Protein AF-A0A1E9JSZ1-F1 (afdb_monomer)

pLDDT: mean 78.35, std 14.06, range [50.25, 94.31]

Sequence (76 aa):
MKKYTNEKLSIATRKCFDDIDRELAGEKKFNLVLKLLKRGKLSKIHDYTNDRIVVINYECSLKLDVDFLEKEGYLI

Nearest PDB structures (foldseek):
  7tjk-assembly1_I  TM=2.460E-01  e=1.085E+00  Saccharomyces cerevisiae
  9bcx-assembly1_I  TM=2.593E-01  e=1.518E+00  Saccharomyces cerevisiae
  7tjh-assembly1_I  TM=2.736E-01  e=1.857E+00  Saccharomyces cerevisiae
  7mca-assembly1_I  TM=2.641E-01  e=3.176E+00  Saccharomyces cerevisiae

Mean predicted aligned error: 8.32 Å

Foldseek 3Di:
DPPDDPVLVVQLVVVLVVVVVCVVVVNDDPCSVVVQVVVWDWDWDFDQDDDPDGDGDTDIDGDDDPVSSVVSVSHD

Solvent-accessible surface area (backbone atoms only — not comparable to full-atom values): 4849 Å² total; per-residue (Å²): 130,76,96,64,55,73,65,59,51,50,55,28,51,50,54,53,48,57,55,42,54,36,33,75,72,68,78,44,91,76,60,52,65,63,56,32,54,77,71,24,65,77,53,82,54,84,54,84,63,64,103,85,49,85,54,79,58,78,60,69,61,69,75,87,47,71,70,55,34,40,76,73,66,52,45,133

Secondary structure (DSSP, 8-state):
--SS-HHHHHHHHHHHHHHHHHHHTTS----HHHHHHTTSEEEE------TT-----EEEE----HHHHHHTTS--

Structure (mmCIF, N/CA/C/O back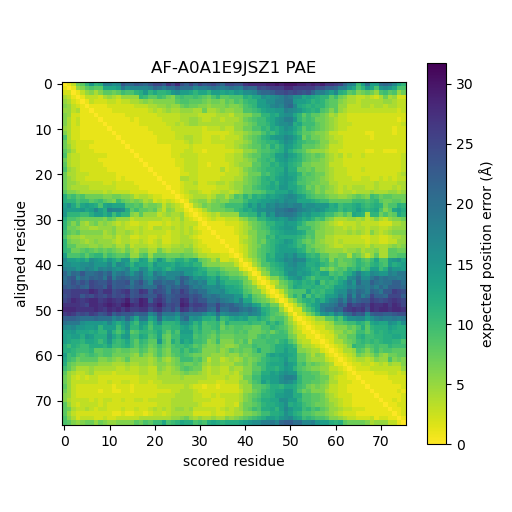bone):
data_AF-A0A1E9JSZ1-F1
#
_entry.id   AF-A0A1E9JSZ1-F1
#
loop_
_atom_site.group_PDB
_atom_site.id
_atom_site.type_symbol
_atom_site.label_atom_id
_atom_site.label_alt_id
_atom_site.label_comp_id
_atom_site.label_asym_id
_atom_site.label_entity_id
_atom_site.label_seq_id
_atom_site.pdbx_PDB_ins_code
_atom_site.Cartn_x
_atom_site.Cartn_y
_atom_site.Cartn_z
_atom_site.occupancy
_atom_site.B_iso_or_equiv
_atom_site.auth_seq_id
_atom_site.auth_comp_id
_atom_site.auth_asym_id
_atom_site.auth_atom_id
_atom_site.pdbx_PDB_model_num
ATOM 1 N N . MET A 1 1 ? -25.247 4.169 9.904 1.00 51.59 1 MET A N 1
ATOM 2 C CA . MET A 1 1 ? -24.133 5.004 10.416 1.00 51.59 1 MET A CA 1
ATOM 3 C C . MET A 1 1 ? -22.864 4.625 9.665 1.00 51.59 1 MET A C 1
ATOM 5 O O . MET A 1 1 ? -22.684 3.440 9.416 1.00 51.59 1 MET A O 1
ATOM 9 N N . LYS A 1 2 ? -22.011 5.581 9.262 1.00 66.19 2 LYS A N 1
ATOM 10 C CA . LYS A 1 2 ? -20.687 5.235 8.709 1.00 66.19 2 LYS A CA 1
ATOM 11 C C . LYS A 1 2 ? -19.842 4.625 9.836 1.00 66.19 2 LYS A C 1
ATOM 13 O O . LYS A 1 2 ? -19.765 5.219 10.906 1.00 66.19 2 LYS A O 1
ATOM 18 N N . LYS A 1 3 ? -19.253 3.447 9.595 1.00 81.56 3 LYS A N 1
ATOM 19 C CA . LYS A 1 3 ? -18.457 2.671 10.570 1.00 81.56 3 LYS A CA 1
ATOM 20 C C . LYS A 1 3 ? -17.268 3.468 11.137 1.00 81.56 3 LYS A C 1
ATOM 22 O O . LYS A 1 3 ? -16.910 3.287 12.294 1.00 81.56 3 LYS A O 1
ATOM 27 N N . TYR A 1 4 ? -16.727 4.412 10.361 1.00 87.12 4 TYR A N 1
ATOM 28 C CA . TYR A 1 4 ? -15.631 5.298 10.761 1.00 87.12 4 TYR A CA 1
ATOM 29 C C . TYR A 1 4 ? -15.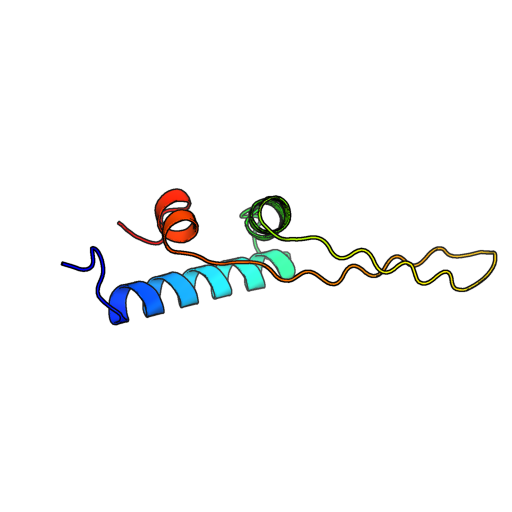954 6.769 10.502 1.00 87.12 4 TYR A C 1
ATOM 31 O O . TYR A 1 4 ? -16.684 7.109 9.567 1.00 87.12 4 TYR A O 1
ATOM 39 N N . THR A 1 5 ? -15.369 7.645 11.321 1.00 91.00 5 THR A N 1
ATOM 40 C CA . THR A 1 5 ? -15.374 9.092 11.090 1.00 91.00 5 THR A CA 1
ATOM 41 C C . THR A 1 5 ? -14.371 9.456 9.996 1.00 91.00 5 THR A C 1
ATOM 43 O O . THR A 1 5 ? -13.382 8.754 9.783 1.00 91.00 5 THR A O 1
ATOM 46 N N . ASN A 1 6 ? -14.598 10.585 9.318 1.00 88.44 6 ASN A N 1
ATOM 47 C CA . ASN A 1 6 ? -13.668 11.088 8.300 1.00 88.44 6 ASN A CA 1
ATOM 48 C C . ASN A 1 6 ? -12.258 11.326 8.872 1.00 88.44 6 ASN A C 1
ATOM 50 O O . ASN A 1 6 ? -11.267 11.098 8.187 1.00 88.44 6 ASN A O 1
ATOM 54 N N . GLU A 1 7 ? -12.163 11.738 10.136 1.00 92.38 7 GLU A N 1
ATOM 55 C CA . GLU A 1 7 ? -10.890 11.942 10.830 1.00 92.38 7 GLU A CA 1
ATOM 56 C C . GLU A 1 7 ? -10.121 10.628 11.028 1.00 92.38 7 GLU A C 1
ATOM 58 O O . GLU A 1 7 ? -8.946 10.550 10.673 1.00 92.38 7 GLU A O 1
ATOM 63 N N . LYS A 1 8 ? -10.795 9.562 11.490 1.00 92.44 8 LYS A N 1
ATOM 64 C CA . LYS A 1 8 ? -10.183 8.228 11.614 1.00 92.44 8 LYS A CA 1
ATOM 65 C C . LYS A 1 8 ? -9.668 7.717 10.269 1.00 92.44 8 LYS A C 1
ATOM 67 O O . LYS A 1 8 ? -8.559 7.196 10.199 1.00 92.44 8 LYS A O 1
ATOM 72 N N . LEU A 1 9 ? -10.451 7.904 9.205 1.00 91.81 9 LEU A N 1
ATOM 73 C CA . LEU A 1 9 ? -10.048 7.531 7.848 1.00 91.81 9 LEU A CA 1
ATOM 74 C C . LEU A 1 9 ? -8.815 8.315 7.388 1.00 91.81 9 LEU A C 1
ATOM 76 O O . LEU A 1 9 ? -7.894 7.721 6.833 1.00 91.81 9 LEU A O 1
ATOM 80 N N . SER A 1 10 ? -8.773 9.623 7.649 1.00 91.88 10 SER A N 1
ATOM 81 C CA . SER A 1 10 ? -7.639 10.483 7.294 1.00 91.88 10 SER A CA 1
ATOM 82 C C . SER A 1 10 ? -6.347 10.043 7.991 1.00 91.88 10 SER A C 1
ATOM 84 O O . SER A 1 10 ? -5.325 9.841 7.334 1.00 91.88 10 SER A O 1
ATOM 86 N N . ILE A 1 11 ? -6.406 9.795 9.305 1.00 94.31 11 ILE A N 1
ATOM 87 C CA . ILE A 1 11 ? -5.256 9.336 10.099 1.00 94.31 11 ILE A CA 1
ATOM 88 C C . ILE A 1 11 ? -4.756 7.972 9.604 1.00 94.31 11 ILE A C 1
ATOM 90 O O . ILE A 1 11 ? -3.558 7.802 9.373 1.00 94.31 11 ILE A O 1
ATOM 94 N N . ALA A 1 12 ? -5.665 7.015 9.401 1.00 93.62 12 ALA A N 1
ATOM 95 C CA . ALA A 1 12 ? -5.325 5.679 8.916 1.00 93.62 12 ALA A CA 1
ATOM 96 C C . ALA A 1 12 ? -4.685 5.717 7.521 1.00 93.62 12 ALA A C 1
ATOM 98 O O . ALA A 1 12 ? -3.672 5.062 7.281 1.00 93.62 12 ALA A O 1
ATOM 99 N N . THR A 1 13 ? -5.247 6.530 6.622 1.00 91.94 13 THR A N 1
ATOM 100 C CA . THR A 1 13 ? -4.740 6.697 5.256 1.00 91.94 13 THR A CA 1
ATOM 101 C C . THR A 1 13 ? -3.337 7.291 5.266 1.00 91.94 13 THR A C 1
ATOM 103 O O . THR A 1 13 ? -2.452 6.769 4.595 1.00 91.94 13 THR A O 1
ATOM 106 N N . ARG A 1 14 ? -3.106 8.341 6.065 1.00 94.00 14 ARG A N 1
ATOM 107 C CA . ARG A 1 14 ? -1.794 8.990 6.159 1.00 94.00 14 ARG A CA 1
ATOM 108 C C . ARG A 1 14 ? -0.726 8.043 6.691 1.00 94.00 14 ARG A C 1
ATOM 110 O O . ARG A 1 14 ? 0.317 7.905 6.070 1.00 94.00 14 ARG A O 1
ATOM 117 N N . LYS A 1 15 ? -1.030 7.317 7.769 1.00 94.12 15 LYS A N 1
ATOM 118 C CA . LYS A 1 15 ? -0.113 6.314 8.321 1.00 94.12 15 LYS A CA 1
ATOM 119 C C . LYS A 1 15 ? 0.219 5.220 7.298 1.00 94.12 15 LYS A C 1
ATOM 121 O O . LYS A 1 15 ? 1.363 4.795 7.208 1.00 94.12 15 LYS A O 1
ATOM 126 N N . CYS A 1 16 ? -0.773 4.776 6.524 1.00 92.94 16 CYS A N 1
ATOM 127 C CA . CYS A 1 16 ? -0.547 3.790 5.472 1.00 92.94 16 CYS A CA 1
ATOM 128 C C . CYS A 1 16 ? 0.350 4.333 4.348 1.00 92.94 16 CYS A C 1
ATOM 130 O O . CYS A 1 16 ? 1.178 3.582 3.840 1.00 92.94 16 CYS A O 1
ATOM 132 N N . PHE A 1 17 ? 0.213 5.609 3.972 1.00 91.00 17 PHE A N 1
ATOM 133 C CA . PHE A 1 17 ? 1.119 6.253 3.016 1.00 91.00 17 PHE A CA 1
ATOM 134 C C . PHE A 1 17 ? 2.548 6.335 3.545 1.00 91.00 17 PHE A C 1
ATOM 136 O O . PHE A 1 17 ? 3.464 5.909 2.850 1.00 91.00 17 PHE A O 1
ATOM 143 N N . ASP A 1 18 ? 2.728 6.778 4.790 1.00 92.62 18 ASP A N 1
ATOM 144 C CA . ASP A 1 18 ? 4.057 6.877 5.400 1.00 92.62 18 ASP A CA 1
ATOM 145 C C . ASP A 1 18 ? 4.767 5.506 5.419 1.00 92.62 18 ASP A C 1
ATOM 147 O O . ASP A 1 18 ? 5.962 5.408 5.141 1.00 92.62 18 ASP A O 1
ATOM 151 N N . ASP A 1 19 ? 4.041 4.417 5.697 1.00 92.31 19 ASP A N 1
ATOM 152 C CA . ASP A 1 19 ? 4.607 3.062 5.662 1.00 92.31 19 ASP A CA 1
ATOM 153 C C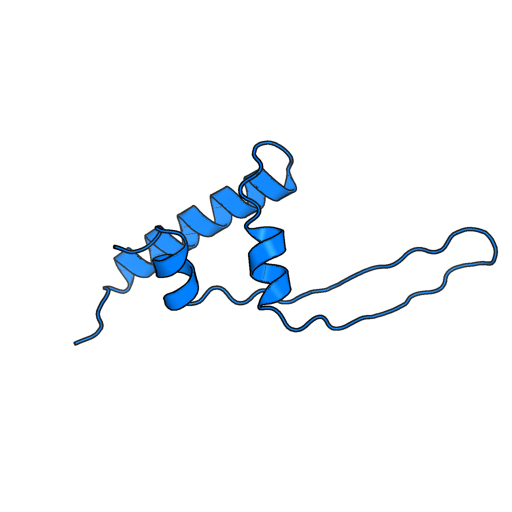 . ASP A 1 19 ? 4.946 2.589 4.231 1.00 92.31 19 ASP A C 1
ATOM 155 O O . ASP A 1 19 ? 5.937 1.878 4.044 1.00 92.31 19 ASP A O 1
ATOM 159 N N . ILE A 1 20 ? 4.170 2.997 3.216 1.00 89.62 20 ILE A N 1
ATOM 160 C CA . ILE A 1 20 ? 4.467 2.727 1.797 1.00 89.62 20 ILE A CA 1
ATOM 161 C C . ILE A 1 20 ? 5.735 3.464 1.361 1.00 89.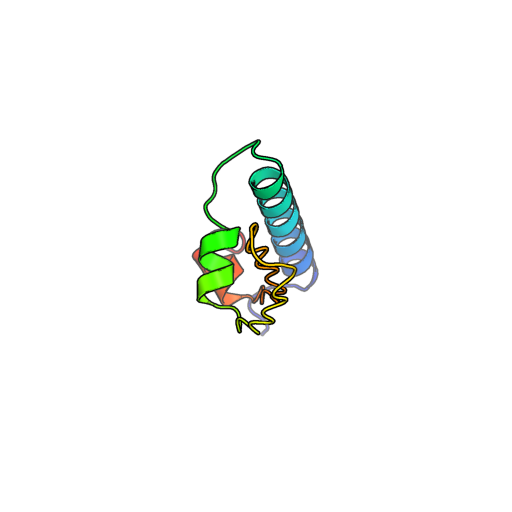62 20 ILE A C 1
ATOM 163 O O . ILE A 1 20 ? 6.605 2.851 0.744 1.00 89.62 20 ILE A O 1
ATOM 167 N N . ASP A 1 21 ? 5.867 4.743 1.708 1.00 88.94 21 ASP A N 1
ATOM 168 C CA . ASP A 1 21 ? 7.033 5.553 1.344 1.00 88.94 21 ASP A CA 1
ATOM 169 C C . ASP A 1 21 ? 8.314 4.977 1.959 1.00 88.94 21 ASP A C 1
ATOM 171 O O . ASP A 1 21 ? 9.330 4.828 1.278 1.00 88.94 21 ASP A O 1
ATOM 175 N N . ARG A 1 22 ? 8.245 4.536 3.220 1.00 89.25 22 ARG A N 1
ATOM 176 C CA . ARG A 1 22 ? 9.358 3.850 3.896 1.00 89.25 22 ARG A CA 1
ATOM 177 C C . ARG A 1 22 ? 9.709 2.506 3.261 1.00 89.25 22 ARG A C 1
ATOM 179 O O . ARG A 1 22 ? 10.880 2.124 3.247 1.00 89.25 22 ARG A O 1
ATOM 186 N N . GLU A 1 23 ? 8.724 1.776 2.741 1.00 89.19 23 GLU A N 1
ATOM 187 C CA . GLU A 1 23 ? 8.969 0.540 1.991 1.00 89.19 23 GLU A CA 1
ATOM 188 C C . GLU A 1 23 ? 9.664 0.810 0.657 1.00 89.19 23 GLU A C 1
ATOM 190 O O . GLU A 1 23 ? 10.642 0.132 0.334 1.00 89.19 23 GLU A O 1
ATOM 195 N N . LEU A 1 24 ? 9.203 1.817 -0.087 1.00 85.31 24 LEU A N 1
ATOM 196 C CA . LEU A 1 24 ? 9.794 2.225 -1.364 1.00 85.31 24 LEU A CA 1
ATOM 197 C C . LEU A 1 24 ? 11.214 2.782 -1.196 1.00 85.31 24 LEU A C 1
ATOM 199 O O . LEU A 1 24 ? 12.067 2.531 -2.045 1.00 85.31 24 LEU A O 1
ATOM 203 N N . ALA A 1 25 ? 11.491 3.461 -0.082 1.00 87.69 25 ALA A N 1
ATOM 204 C CA . ALA A 1 25 ? 12.830 3.913 0.293 1.00 87.69 25 ALA A CA 1
ATOM 205 C C . ALA A 1 25 ? 13.761 2.771 0.757 1.00 87.69 25 ALA A C 1
ATOM 207 O O . ALA A 1 25 ? 14.950 2.990 0.980 1.00 87.69 25 ALA A O 1
ATOM 208 N N . GLY A 1 26 ? 13.245 1.545 0.912 1.00 86.31 26 GLY A N 1
ATOM 209 C CA . GLY A 1 26 ? 14.016 0.384 1.362 1.00 86.31 26 GLY A CA 1
ATOM 210 C C . GLY A 1 26 ? 14.289 0.351 2.869 1.00 86.31 26 GLY A C 1
ATOM 211 O O . GLY A 1 26 ? 15.036 -0.511 3.332 1.00 86.31 26 GLY A O 1
ATOM 212 N N . GLU A 1 27 ? 13.672 1.240 3.648 1.00 84.19 27 GLU A N 1
ATOM 213 C CA . GLU A 1 27 ? 13.893 1.344 5.093 1.00 84.19 27 GLU A CA 1
ATOM 214 C C . GLU A 1 27 ? 13.240 0.196 5.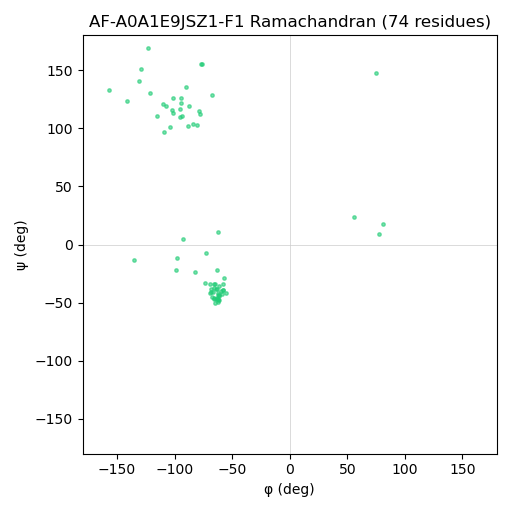868 1.00 84.19 27 GLU A C 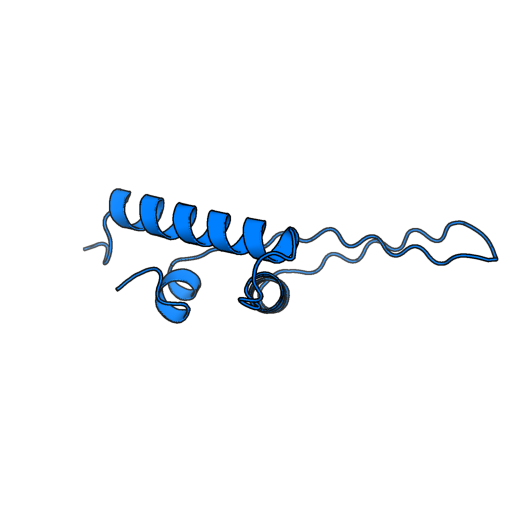1
ATOM 216 O O . GLU A 1 27 ? 13.740 -0.224 6.915 1.00 84.19 27 GLU A O 1
ATOM 221 N N . LYS A 1 28 ? 12.095 -0.310 5.387 1.00 76.94 28 LYS A N 1
ATOM 222 C CA . LYS A 1 28 ? 11.348 -1.374 6.068 1.00 76.94 28 LYS A CA 1
ATOM 223 C C . LYS A 1 28 ? 10.450 -2.150 5.106 1.00 76.94 28 LYS A C 1
ATOM 225 O O . LYS A 1 28 ? 9.700 -1.570 4.338 1.00 76.94 28 LYS A O 1
ATOM 230 N N . LYS A 1 29 ? 10.486 -3.485 5.168 1.00 75.44 29 LYS A N 1
ATOM 231 C CA . LYS A 1 29 ? 9.648 -4.347 4.316 1.00 75.44 29 LYS A CA 1
ATOM 232 C C . LYS A 1 29 ? 8.295 -4.620 4.976 1.00 75.44 29 LYS A C 1
ATOM 234 O O . LYS A 1 29 ? 8.214 -5.483 5.848 1.00 75.44 29 LYS A O 1
ATOM 239 N N . PHE A 1 30 ? 7.240 -3.934 4.544 1.00 77.50 30 PHE A N 1
ATOM 240 C CA . PHE A 1 30 ? 5.858 -4.231 4.947 1.00 77.50 30 PHE A CA 1
ATOM 241 C C . PHE A 1 30 ? 5.102 -5.081 3.898 1.00 77.50 30 PHE A C 1
ATOM 243 O O . PHE A 1 30 ? 4.045 -5.653 4.184 1.00 77.50 30 PHE A O 1
ATOM 250 N N . ASN A 1 31 ? 5.678 -5.227 2.698 1.00 84.00 31 ASN A N 1
ATOM 251 C CA . ASN A 1 31 ? 5.074 -5.800 1.492 1.00 84.00 31 ASN A CA 1
ATOM 252 C C . ASN A 1 31 ? 3.758 -5.109 1.079 1.00 84.00 31 ASN A C 1
ATOM 254 O O . ASN A 1 31 ? 2.919 -5.729 0.415 1.00 84.00 31 ASN A O 1
ATOM 258 N N . LEU A 1 32 ? 3.547 -3.852 1.479 1.00 84.12 32 LEU A N 1
ATOM 259 C CA . LEU A 1 32 ? 2.327 -3.092 1.201 1.00 84.12 32 LEU A CA 1
ATOM 260 C C . LEU A 1 32 ? 2.215 -2.759 -0.283 1.00 84.12 32 LEU A C 1
ATOM 262 O O . LEU A 1 32 ? 1.145 -2.944 -0.862 1.00 84.12 32 LEU A O 1
ATOM 266 N N . VAL A 1 33 ? 3.320 -2.370 -0.925 1.00 81.75 33 VAL A N 1
ATOM 267 C CA . VAL A 1 33 ? 3.345 -2.038 -2.358 1.00 81.75 33 VAL A CA 1
ATOM 268 C C . VAL A 1 33 ? 2.942 -3.258 -3.179 1.00 81.75 33 VAL A C 1
ATOM 270 O O . VAL A 1 33 ? 2.086 -3.184 -4.057 1.00 81.75 33 VAL A O 1
ATOM 273 N N . LEU A 1 34 ? 3.487 -4.424 -2.832 1.00 81.56 34 LEU A N 1
ATOM 274 C CA . LEU A 1 34 ? 3.218 -5.686 -3.518 1.00 81.56 34 LEU A CA 1
ATOM 275 C C . LEU A 1 34 ? 1.768 -6.160 -3.305 1.00 81.56 34 LEU A C 1
ATOM 277 O O . LEU A 1 34 ? 1.129 -6.663 -4.233 1.00 81.56 34 LEU A O 1
ATOM 281 N N . LYS A 1 35 ? 1.217 -5.971 -2.099 1.00 84.62 35 LYS A N 1
ATOM 282 C CA . LYS A 1 35 ? -0.198 -6.246 -1.793 1.00 84.62 35 LYS A CA 1
ATOM 283 C C . LYS A 1 35 ? -1.142 -5.301 -2.541 1.00 84.62 35 LYS A C 1
ATOM 285 O O . LYS A 1 35 ? -2.168 -5.756 -3.044 1.00 84.62 35 LYS A O 1
ATOM 290 N N . LEU A 1 36 ? -0.796 -4.020 -2.642 1.00 82.38 36 LEU A N 1
ATOM 291 C CA . LEU A 1 36 ? -1.565 -3.024 -3.386 1.00 82.38 36 LEU A CA 1
ATOM 292 C C . LEU A 1 36 ? -1.502 -3.280 -4.894 1.00 82.38 36 LEU A C 1
ATOM 294 O O . LEU A 1 36 ? -2.534 -3.221 -5.555 1.00 82.38 36 LEU A O 1
ATOM 298 N N . LEU A 1 37 ? -0.339 -3.658 -5.431 1.00 79.25 37 LEU A N 1
ATOM 299 C CA . LEU A 1 37 ? -0.170 -4.040 -6.837 1.00 79.25 37 LEU A CA 1
ATOM 300 C C . LEU A 1 37 ? -1.074 -5.212 -7.232 1.00 79.25 37 LEU A C 1
ATOM 302 O O . LEU A 1 37 ? -1.672 -5.184 -8.302 1.00 79.25 37 LEU A O 1
ATOM 306 N N . LYS A 1 38 ? -1.245 -6.210 -6.353 1.00 78.19 38 LYS A N 1
ATOM 307 C CA . LYS A 1 38 ? -2.188 -7.326 -6.577 1.00 78.19 38 LYS A CA 1
ATOM 308 C C . LYS A 1 38 ? -3.654 -6.881 -6.656 1.00 78.19 38 LYS A C 1
ATOM 310 O O . LYS A 1 38 ? -4.477 -7.623 -7.184 1.00 78.19 38 LYS A O 1
ATOM 315 N N . ARG A 1 39 ? -3.987 -5.712 -6.101 1.00 74.94 39 ARG A N 1
ATOM 316 C CA . ARG A 1 39 ? -5.337 -5.123 -6.110 1.00 74.94 39 ARG A CA 1
ATOM 317 C C . ARG A 1 39 ? -5.518 -4.063 -7.199 1.00 74.94 39 ARG A C 1
ATOM 319 O O . ARG A 1 39 ? -6.652 -3.755 -7.556 1.00 74.94 39 ARG A O 1
ATOM 326 N N . GLY A 1 40 ? -4.426 -3.474 -7.680 1.00 65.81 40 GLY A N 1
ATOM 327 C CA . GLY A 1 40 ? -4.426 -2.427 -8.696 1.00 65.81 40 GLY A CA 1
ATOM 328 C C . GLY A 1 40 ? -4.655 -2.974 -10.104 1.00 65.81 40 GLY A C 1
ATOM 329 O O . GLY A 1 40 ? -4.348 -4.126 -10.410 1.00 65.81 40 GLY A O 1
ATOM 330 N N . LYS A 1 41 ? -5.175 -2.123 -10.994 1.00 61.94 41 LYS A N 1
ATOM 331 C CA . LYS A 1 41 ? -5.124 -2.395 -12.435 1.00 61.94 41 LYS A CA 1
ATOM 332 C C . LY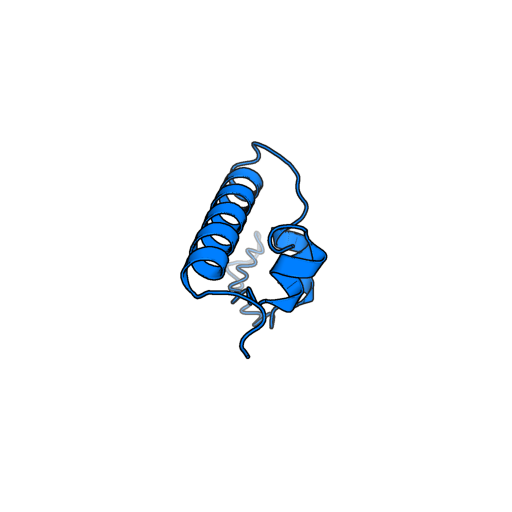S A 1 41 ? -3.725 -2.039 -12.929 1.00 61.94 41 LYS A C 1
ATOM 334 O O . LYS A 1 41 ? -3.340 -0.875 -12.911 1.00 61.94 41 LYS A O 1
ATOM 339 N N . LEU A 1 42 ? -2.981 -3.045 -13.378 1.00 61.19 42 LEU A N 1
ATOM 340 C CA . LEU A 1 42 ? -1.715 -2.852 -14.078 1.00 61.19 42 LEU A CA 1
ATOM 341 C C . LEU A 1 42 ? -2.000 -2.505 -15.542 1.00 61.19 42 LEU A C 1
ATOM 343 O O . LEU A 1 42 ? -2.325 -3.376 -16.348 1.00 61.19 42 LEU A O 1
ATOM 347 N N . SER A 1 43 ? -1.875 -1.230 -15.887 1.00 56.66 43 SER A N 1
ATOM 348 C CA . SER A 1 43 ? -1.685 -0.790 -17.267 1.00 56.66 43 SER A CA 1
ATOM 349 C C . SER A 1 43 ? -0.224 -1.036 -17.639 1.00 56.66 43 SER A C 1
ATOM 351 O O . SER A 1 43 ? 0.679 -0.429 -17.072 1.00 56.66 43 SER A O 1
ATOM 353 N N . LYS A 1 44 ? 0.030 -1.979 -18.552 1.00 52.94 44 LYS A N 1
ATOM 354 C CA . LYS A 1 44 ? 1.384 -2.226 -19.062 1.00 52.94 44 LYS A CA 1
ATOM 355 C C . LYS A 1 44 ? 1.649 -1.305 -20.246 1.00 52.94 44 LYS A C 1
ATOM 357 O O . LYS A 1 44 ? 0.969 -1.430 -21.261 1.00 52.94 44 LYS A O 1
ATOM 362 N N . ILE A 1 45 ? 2.655 -0.448 -20.135 1.00 54.38 45 ILE A N 1
ATOM 363 C CA . ILE A 1 45 ? 3.232 0.274 -21.269 1.00 54.38 45 ILE A CA 1
ATOM 364 C C . ILE A 1 45 ? 4.620 -0.334 -21.475 1.00 54.38 45 ILE A C 1
ATOM 366 O O . ILE A 1 45 ? 5.414 -0.388 -20.543 1.00 54.38 45 ILE A O 1
ATOM 370 N N . HIS A 1 46 ? 4.887 -0.888 -22.657 1.00 50.25 46 HIS A N 1
ATOM 371 C CA . HIS A 1 46 ? 6.219 -1.390 -22.993 1.00 50.25 46 HIS A CA 1
ATOM 372 C C . HIS A 1 46 ? 6.882 -0.355 -23.891 1.00 50.25 46 HIS A C 1
ATOM 374 O O . HIS A 1 46 ? 6.405 -0.137 -25.002 1.00 50.25 46 HIS A O 1
ATOM 380 N N . ASP A 1 47 ? 7.963 0.257 -23.414 1.00 50.34 47 ASP A N 1
ATOM 381 C CA . ASP A 1 47 ? 8.822 1.109 -24.232 1.00 50.34 47 ASP A CA 1
ATOM 382 C C . ASP A 1 47 ? 10.098 0.332 -24.554 1.00 50.34 47 ASP A C 1
ATOM 384 O O . ASP A 1 47 ? 10.986 0.167 -23.720 1.00 50.34 47 ASP A O 1
ATOM 388 N N . TYR A 1 48 ? 10.172 -0.215 -25.764 1.00 52.06 48 TYR A N 1
ATOM 389 C CA . TYR A 1 48 ? 11.371 -0.906 -26.225 1.00 52.06 48 TYR A CA 1
ATOM 390 C C . TYR A 1 48 ? 12.351 0.128 -26.766 1.00 52.06 48 TYR A C 1
ATOM 392 O O . TYR A 1 48 ? 12.176 0.634 -27.873 1.00 52.06 48 TYR A O 1
ATOM 400 N N . THR A 1 49 ? 13.395 0.444 -26.000 1.00 52.72 49 THR A N 1
ATOM 401 C CA . THR A 1 49 ? 14.475 1.316 -26.474 1.00 52.72 49 THR A CA 1
ATOM 402 C C . THR A 1 49 ? 15.761 0.519 -26.697 1.00 52.72 49 THR A C 1
ATOM 404 O O . THR A 1 49 ? 16.571 0.347 -25.794 1.00 52.72 49 THR A O 1
ATOM 407 N N . ASN A 1 50 ? 15.973 0.140 -27.962 1.00 53.41 50 ASN A N 1
ATOM 408 C CA . ASN A 1 50 ? 17.246 -0.276 -28.568 1.00 53.41 50 ASN A CA 1
ATOM 409 C C . ASN A 1 50 ? 17.805 -1.678 -28.228 1.00 53.41 50 ASN A C 1
ATOM 411 O O . ASN A 1 50 ? 17.687 -2.191 -27.118 1.00 53.41 50 ASN A O 1
ATOM 415 N N . ASP A 1 51 ? 18.501 -2.264 -29.211 1.00 59.38 51 ASP A N 1
ATOM 416 C CA . ASP A 1 51 ? 18.866 -3.690 -29.364 1.00 59.38 51 ASP A CA 1
ATOM 417 C C . ASP A 1 51 ? 19.775 -4.322 -28.280 1.00 59.38 51 ASP A C 1
ATOM 419 O O . ASP A 1 51 ? 20.287 -5.428 -28.458 1.00 59.38 51 ASP A O 1
ATOM 423 N N . ARG A 1 52 ? 20.027 -3.645 -27.151 1.00 63.81 52 ARG A N 1
ATOM 424 C CA . ARG A 1 52 ? 20.925 -4.131 -26.082 1.00 63.81 52 ARG A CA 1
ATOM 425 C C . ARG A 1 52 ? 20.397 -3.966 -24.654 1.00 63.81 52 ARG A C 1
ATOM 427 O O . ARG A 1 52 ? 20.971 -4.577 -23.756 1.00 63.81 52 ARG A O 1
ATOM 434 N N . ILE A 1 53 ? 19.334 -3.187 -24.416 1.00 62.28 53 ILE A N 1
ATOM 435 C CA . ILE A 1 53 ? 18.757 -2.983 -23.074 1.00 62.28 53 ILE A CA 1
ATOM 436 C C . ILE A 1 53 ? 17.232 -2.941 -23.183 1.00 62.28 53 ILE A C 1
ATOM 438 O O . ILE A 1 53 ? 16.673 -2.108 -23.884 1.00 62.28 53 ILE A O 1
ATOM 442 N N . VAL A 1 54 ? 16.548 -3.816 -22.445 1.00 62.06 54 VAL A N 1
ATOM 443 C CA . VAL A 1 54 ? 15.090 -3.750 -22.297 1.00 62.06 54 VAL A CA 1
ATOM 444 C C . VAL A 1 54 ? 14.781 -2.979 -21.021 1.00 62.06 54 VAL A C 1
ATOM 446 O O . VAL A 1 54 ? 15.022 -3.474 -19.920 1.00 62.06 54 VAL A O 1
ATOM 449 N N . VAL A 1 55 ? 14.251 -1.768 -21.166 1.00 62.50 55 VAL A N 1
ATOM 450 C CA . VAL A 1 55 ? 13.698 -0.993 -20.052 1.00 62.50 55 VAL A CA 1
ATOM 451 C C . VAL A 1 55 ? 12.198 -1.261 -20.004 1.00 62.50 55 VAL A C 1
ATOM 453 O O . VAL A 1 55 ? 11.511 -1.122 -21.009 1.00 62.50 55 VAL A O 1
ATOM 456 N N . ILE A 1 56 ? 11.677 -1.674 -18.848 1.00 59.28 56 ILE A N 1
ATOM 457 C CA . ILE A 1 56 ? 10.234 -1.844 -18.658 1.00 59.28 56 ILE A CA 1
ATOM 458 C C . ILE A 1 56 ? 9.776 -0.846 -17.605 1.00 59.28 56 ILE A C 1
ATOM 460 O O . ILE A 1 56 ? 10.088 -0.996 -16.425 1.00 59.28 56 ILE A O 1
ATOM 464 N N . ASN A 1 57 ? 9.018 0.154 -18.044 1.00 59.62 57 ASN A N 1
ATOM 465 C CA . ASN A 1 57 ? 8.392 1.126 -17.161 1.00 59.62 57 ASN A CA 1
ATOM 466 C C . ASN A 1 57 ? 6.968 0.660 -16.843 1.00 59.62 57 ASN A C 1
ATOM 468 O O . ASN A 1 57 ? 6.151 0.468 -17.741 1.00 59.62 57 ASN A O 1
ATOM 472 N N . TYR A 1 58 ? 6.661 0.476 -15.561 1.00 62.94 58 TYR A N 1
ATOM 473 C CA . TYR A 1 58 ? 5.303 0.192 -15.108 1.00 62.94 58 TYR A CA 1
ATOM 474 C C . TYR A 1 58 ? 4.749 1.419 -14.399 1.00 62.94 58 TYR A C 1
ATOM 476 O O . TYR A 1 58 ? 5.269 1.822 -13.362 1.00 62.94 58 TYR A O 1
ATOM 484 N N . GLU A 1 59 ? 3.662 1.971 -14.926 1.00 65.12 59 GLU A N 1
ATOM 485 C CA . GLU A 1 59 ? 2.845 2.944 -14.210 1.00 65.12 59 GLU A CA 1
ATOM 486 C C . GLU A 1 59 ? 1.600 2.229 -13.678 1.00 65.12 59 GLU A C 1
ATOM 488 O O . GLU A 1 59 ? 0.885 1.547 -14.421 1.00 65.12 59 GLU A O 1
ATOM 493 N N . CYS A 1 60 ? 1.353 2.334 -12.373 1.00 67.75 60 CYS A N 1
ATOM 494 C CA . CYS A 1 60 ? 0.193 1.711 -11.749 1.00 67.75 60 CYS A CA 1
ATOM 495 C C . CYS A 1 60 ? -0.550 2.706 -10.862 1.00 67.75 60 CYS A C 1
ATOM 497 O O . CYS A 1 60 ? 0.053 3.487 -10.128 1.00 67.75 60 CYS A O 1
ATOM 499 N N . SER A 1 61 ? -1.879 2.640 -10.900 1.00 71.50 61 SER A N 1
ATOM 500 C CA . SER A 1 61 ? -2.725 3.303 -9.913 1.00 71.50 61 SER A CA 1
ATOM 501 C C . SER A 1 61 ? -3.090 2.297 -8.828 1.00 71.50 61 SER A C 1
ATOM 503 O O . SER A 1 61 ? -3.756 1.288 -9.085 1.00 71.50 61 SER A O 1
ATOM 505 N N . LEU A 1 62 ? -2.649 2.569 -7.604 1.00 76.06 62 LEU A N 1
ATOM 506 C CA . LEU A 1 62 ? -2.975 1.760 -6.436 1.00 76.06 62 LEU A CA 1
ATOM 507 C C . LEU A 1 62 ? -4.255 2.292 -5.788 1.00 76.06 62 LEU A C 1
ATOM 509 O O . LEU A 1 62 ? -4.425 3.499 -5.623 1.00 76.06 62 LEU A O 1
ATOM 513 N N . LYS A 1 63 ? -5.166 1.389 -5.413 1.00 79.00 63 LYS A N 1
ATOM 514 C CA . LYS A 1 63 ? -6.404 1.748 -4.715 1.00 79.00 63 LYS A CA 1
ATOM 515 C C . LYS A 1 63 ? -6.269 1.451 -3.223 1.00 79.00 63 LYS A C 1
ATOM 517 O O . LYS A 1 63 ? -6.225 0.288 -2.828 1.00 79.00 63 LYS A O 1
ATOM 522 N N . LEU A 1 64 ? -6.267 2.510 -2.418 1.00 84.88 64 LEU A N 1
ATOM 523 C CA . LEU A 1 64 ? -6.412 2.463 -0.964 1.00 84.88 64 LEU A CA 1
ATOM 524 C C . LEU A 1 64 ? -7.890 2.654 -0.607 1.00 84.88 64 LEU A C 1
ATOM 526 O O . LEU A 1 64 ? -8.447 3.730 -0.810 1.00 84.88 64 LEU A O 1
ATOM 530 N N . ASP A 1 65 ? -8.541 1.600 -0.119 1.00 87.44 65 ASP A N 1
ATOM 531 C CA . ASP A 1 65 ? -9.929 1.638 0.351 1.00 87.44 65 ASP A CA 1
ATOM 532 C C . ASP A 1 65 ? -10.049 1.165 1.805 1.00 87.44 65 ASP A C 1
ATOM 534 O O . ASP A 1 6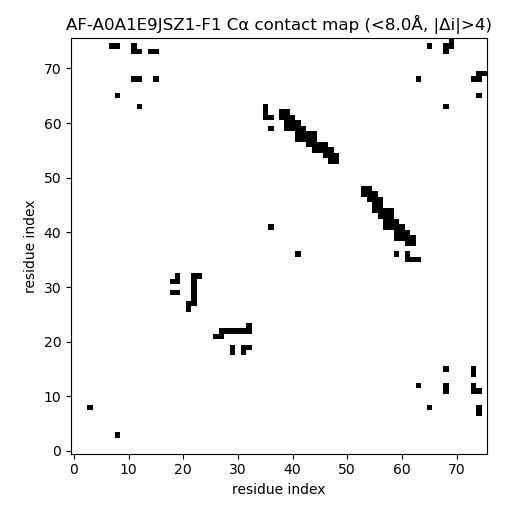5 ? -9.095 0.658 2.396 1.00 87.44 65 ASP A O 1
ATOM 538 N N . VAL A 1 66 ? -11.232 1.368 2.393 1.00 88.50 66 VAL A N 1
ATOM 539 C CA . VAL A 1 66 ? -11.517 1.029 3.798 1.00 88.50 66 VAL A CA 1
ATOM 540 C C . VAL A 1 66 ? -11.214 -0.442 4.083 1.00 88.50 66 VAL A C 1
ATOM 542 O O . VAL A 1 66 ? -10.575 -0.737 5.086 1.00 88.50 66 VAL A O 1
ATOM 545 N N . ASP A 1 67 ? -11.573 -1.347 3.170 1.00 89.50 67 ASP A N 1
ATOM 546 C CA . ASP A 1 67 ? -11.327 -2.783 3.326 1.00 89.50 67 ASP A CA 1
ATOM 547 C C . ASP A 1 67 ? -9.826 -3.106 3.389 1.00 89.50 67 ASP A C 1
ATOM 549 O O . ASP A 1 67 ? -9.407 -3.983 4.142 1.00 89.50 67 ASP A O 1
ATOM 553 N N . PHE A 1 68 ? -8.989 -2.411 2.603 1.00 90.31 68 PHE A N 1
ATOM 554 C CA . PHE A 1 68 ? -7.532 -2.533 2.714 1.00 90.31 68 PHE A CA 1
ATOM 555 C C . PHE A 1 68 ? -7.038 -2.077 4.086 1.00 90.31 68 PHE A C 1
ATOM 557 O O . PHE A 1 68 ? -6.281 -2.795 4.737 1.00 90.31 68 PHE A O 1
ATOM 564 N N . LEU A 1 69 ? -7.480 -0.898 4.521 1.00 91.75 69 LEU A N 1
ATOM 565 C CA . LEU A 1 69 ? -7.046 -0.305 5.781 1.00 91.75 69 LEU A CA 1
ATOM 566 C C . LEU A 1 69 ? -7.466 -1.157 6.988 1.00 91.75 69 LEU A C 1
ATOM 568 O O . LEU A 1 69 ? -6.676 -1.312 7.913 1.00 91.75 69 LEU A O 1
ATOM 572 N N . GLU A 1 70 ? -8.660 -1.751 6.975 1.00 92.06 70 GLU A N 1
ATOM 573 C CA . GLU A 1 70 ? -9.092 -2.708 8.002 1.00 92.06 70 GLU A CA 1
ATOM 574 C C . GLU A 1 70 ? -8.241 -3.984 7.976 1.00 92.06 70 GLU A C 1
ATOM 576 O O . GLU A 1 70 ? -7.705 -4.405 9.001 1.00 92.06 70 GLU A O 1
ATOM 581 N N . LYS A 1 71 ? -8.071 -4.588 6.793 1.00 91.12 71 LYS A N 1
ATOM 582 C CA . LYS A 1 71 ? -7.353 -5.860 6.638 1.00 91.12 71 LYS A CA 1
ATOM 583 C C . LYS A 1 71 ? -5.892 -5.779 7.081 1.00 91.12 71 LYS A C 1
ATOM 585 O O . LYS A 1 71 ? -5.363 -6.750 7.616 1.00 91.12 71 LYS A O 1
ATOM 590 N N . GLU A 1 72 ? -5.249 -4.640 6.848 1.00 90.75 72 GLU A N 1
ATOM 591 C CA . GLU A 1 72 ? -3.850 -4.406 7.215 1.00 90.75 72 GLU A CA 1
ATOM 592 C C . GLU A 1 72 ? -3.696 -3.747 8.604 1.00 90.75 72 GLU A C 1
ATOM 594 O O . GLU A 1 72 ? -2.581 -3.442 9.019 1.00 90.75 72 GLU A O 1
ATOM 599 N N . GLY A 1 73 ? -4.793 -3.559 9.353 1.00 91.19 73 GLY A N 1
ATOM 600 C CA . GLY A 1 73 ? -4.763 -3.113 10.753 1.00 91.19 73 GLY A CA 1
ATOM 601 C C . GLY A 1 73 ? -4.588 -1.604 10.964 1.00 91.19 73 GLY A C 1
ATOM 602 O O . GLY A 1 73 ? -4.239 -1.171 12.063 1.00 91.19 73 GLY A O 1
ATOM 603 N N . TYR A 1 74 ? -4.829 -0.790 9.936 1.00 90.88 74 TYR A N 1
ATOM 604 C CA . TYR A 1 74 ? -4.843 0.676 10.029 1.00 90.88 74 TYR A CA 1
ATOM 605 C C . TYR A 1 74 ? -6.178 1.226 10.544 1.00 90.88 74 TYR A C 1
ATOM 607 O O . TYR A 1 74 ? -6.212 2.330 11.090 1.00 90.88 74 TYR A O 1
ATOM 615 N N . LEU A 1 75 ? -7.265 0.466 10.389 1.00 89.56 75 LEU A N 1
ATOM 616 C CA . LEU A 1 75 ? -8.579 0.757 10.961 1.00 89.56 75 LEU A CA 1
ATOM 617 C C . LEU A 1 75 ? -9.021 -0.399 11.860 1.00 89.56 75 LEU A C 1
ATOM 619 O O . LEU A 1 75 ? -8.991 -1.554 11.442 1.00 89.56 75 LEU A O 1
ATOM 623 N N . ILE A 1 76 ? -9.446 -0.059 13.079 1.00 81.12 76 ILE A N 1
ATOM 624 C CA . ILE A 1 76 ? -10.041 -0.96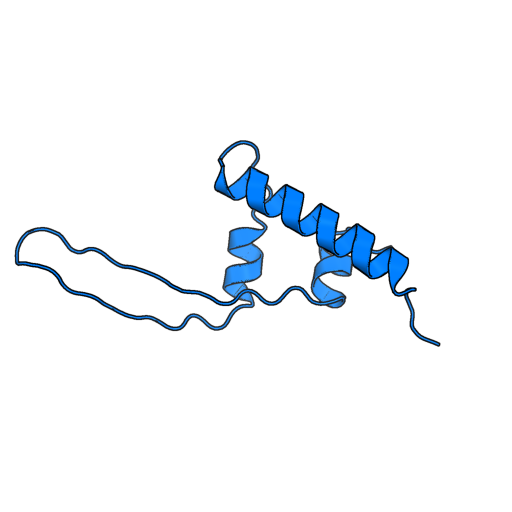4 14.072 1.00 81.12 76 ILE A CA 1
ATOM 625 C C . ILE A 1 76 ? -11.409 -0.393 14.440 1.00 81.12 76 ILE A C 1
ATOM 627 O O . ILE A 1 76 ? -11.470 0.806 14.813 1.00 81.12 76 ILE A O 1
#

Radius of gyration: 16.21 Å; Cα contacts (8 Å, |Δi|>4): 72; chains: 1; bounding box: 45×19×43 Å